Protein AF-A0A7Y3UP74-F1 (afdb_monomer)

Sequence (90 aa):
MTGPRQSGKTTLCQALFPHKPYVSLENPDKRRVAVKDPSQFLADFPDGVVLDEIQKARDVRSIIQVQDLSRFEMFLKGSGKNNLSFYPEP

pLDDT: mean 72.65, std 19.15, range [37.09, 97.19]

Mean predicted aligned error: 8.71 Å

Nearest PDB structures (foldseek):
  3llf-assembly1_B  TM=3.923E-01  e=4.555E+00  Methanothermobacter thermautotrophicus str. Delta H
  1klz-assembly1_A  TM=3.864E-01  e=4.869E+00  Methanothermobacter thermautotrophicus
  3lts-assembly1_B  TM=3.873E-01  e=5.205E+00  Methanothermobacter thermautotrophicus str. Delta H
  3qez-assembly1_B  TM=3.891E-01  e=5.947E+00  Methanothermobacter thermautotrophicus str. Delta H
  3lhy-assembly1_B  TM=3.882E-01  e=8.872E+00  Methanothermobacter thermautotrophicus str. Delta H

Foldseek 3Di:
DDDDPPPCPVVVCCVVCVPAAEDECVPVVLLVVCQVCVPVNVVVRPQAHEYEQCVSRVVVVVCCVVVVVLSHQYFYDHPPDPDRDGSDDD

Solvent-accessible surface area (backbone atoms only — not comparable to full-atom values): 5302 Å² total; per-residue (Å²): 137,91,72,76,98,69,78,53,56,69,60,46,50,46,69,76,40,70,85,44,54,78,46,50,40,79,41,66,68,57,32,50,46,32,59,73,40,32,68,60,51,50,62,76,35,83,86,20,37,34,32,37,39,39,74,76,26,56,63,38,56,50,49,38,65,73,69,61,41,41,80,34,53,44,43,36,40,46,96,88,52,94,55,72,52,80,42,74,78,134

Secondary structure (DSSP, 8-state):
----TTSSHHHHHHHH-TTS-EEETTSHHHHHHHHH-HHHHHHT-TT--EEETGGGSHHHHHHHHHTTGGGS---BPPTTS---B-----

Radius of gyration: 12.67 Å; Cα contacts (8 Å, |Δi|>4): 117; chains: 1; bounding box: 30×30×32 Å

Structure (mmCIF, N/CA/C/O backbone):
data_AF-A0A7Y3UP74-F1
#
_entry.id   AF-A0A7Y3UP74-F1
#
loop_
_atom_site.group_PDB
_atom_site.id
_atom_s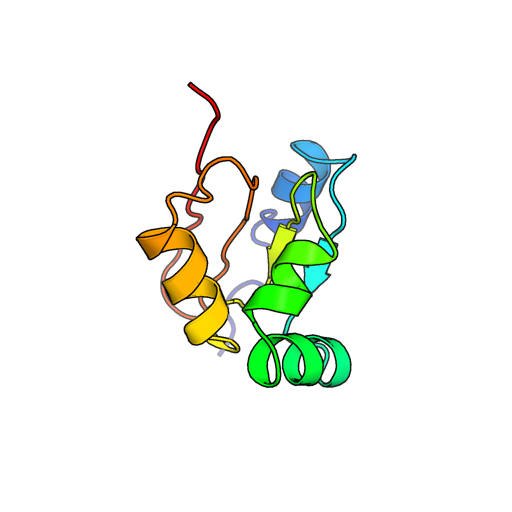ite.type_symbol
_atom_site.label_atom_id
_atom_site.label_alt_id
_atom_site.label_comp_id
_atom_site.label_asym_id
_atom_site.label_entity_id
_atom_site.label_seq_id
_atom_site.pdbx_PDB_ins_code
_atom_site.Cartn_x
_atom_site.Cartn_y
_atom_site.Cartn_z
_atom_site.occupancy
_atom_site.B_iso_or_equiv
_atom_site.auth_seq_id
_atom_site.auth_comp_id
_atom_site.auth_asym_id
_atom_site.auth_atom_id
_atom_site.pdbx_PDB_model_num
ATOM 1 N N . MET A 1 1 ? 17.663 0.589 19.417 1.00 37.12 1 MET A N 1
ATOM 2 C CA . MET A 1 1 ? 17.344 1.954 18.948 1.00 37.12 1 MET A CA 1
ATOM 3 C C . MET A 1 1 ? 15.975 1.928 18.260 1.00 37.12 1 MET A C 1
ATOM 5 O O . MET A 1 1 ? 15.894 1.992 17.047 1.00 37.12 1 MET A O 1
ATOM 9 N N . THR A 1 2 ? 14.896 1.490 18.915 1.00 41.75 2 THR A N 1
ATOM 10 C CA . THR A 1 2 ? 14.040 2.248 19.860 1.00 41.75 2 THR A CA 1
ATOM 11 C C . THR A 1 2 ? 13.564 3.591 19.296 1.00 41.75 2 THR A C 1
ATOM 13 O O . THR A 1 2 ? 14.100 4.642 19.623 1.00 41.75 2 THR A O 1
ATOM 16 N N . GLY A 1 3 ? 12.532 3.525 18.454 1.00 37.97 3 GLY A N 1
ATOM 17 C CA . GLY A 1 3 ? 11.621 4.622 18.126 1.00 37.97 3 GLY A CA 1
ATOM 18 C C . GLY A 1 3 ? 10.199 4.043 18.084 1.00 37.97 3 GLY A C 1
ATOM 19 O O . GLY A 1 3 ? 10.037 2.903 17.641 1.00 37.97 3 GLY A O 1
ATOM 20 N N . PRO A 1 4 ? 9.186 4.732 18.629 1.00 41.34 4 PRO A N 1
ATOM 21 C CA . PRO A 1 4 ? 7.990 4.096 19.169 1.00 41.34 4 PRO A CA 1
ATOM 22 C C . PRO A 1 4 ? 7.143 3.460 18.065 1.00 41.34 4 PRO A C 1
ATOM 24 O O . PRO A 1 4 ? 6.549 4.155 17.244 1.00 41.34 4 PRO A O 1
ATOM 27 N N . ARG A 1 5 ? 6.973 2.134 18.117 1.00 47.56 5 ARG A N 1
ATOM 28 C CA . ARG A 1 5 ? 5.927 1.386 17.388 1.00 47.56 5 ARG A CA 1
ATOM 29 C C . ARG A 1 5 ? 4.497 1.746 17.860 1.00 47.56 5 ARG A C 1
ATOM 31 O O . ARG A 1 5 ? 3.568 0.983 17.649 1.00 47.56 5 ARG A O 1
ATOM 38 N N . GLN A 1 6 ? 4.308 2.904 18.497 1.00 49.31 6 GLN A N 1
ATOM 39 C CA . GLN A 1 6 ? 3.105 3.260 19.250 1.00 49.31 6 GLN A CA 1
ATOM 40 C C . GLN A 1 6 ? 2.730 4.750 19.151 1.00 49.31 6 GLN A C 1
ATOM 42 O O . GLN A 1 6 ? 2.050 5.274 20.020 1.00 49.31 6 GLN A O 1
ATOM 47 N N . SER A 1 7 ? 3.123 5.470 18.092 1.00 53.81 7 SER A N 1
ATOM 48 C CA . SER A 1 7 ? 2.719 6.884 17.922 1.00 53.81 7 S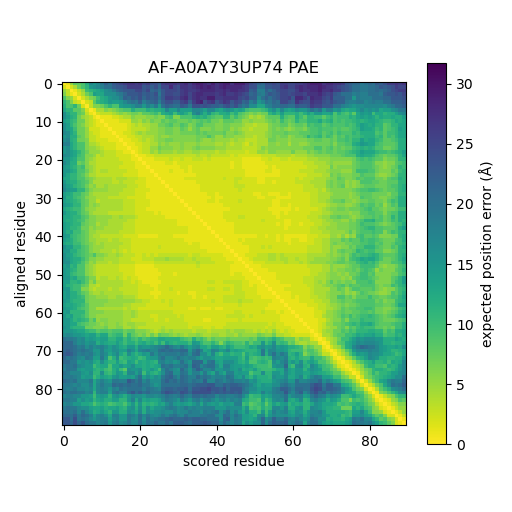ER A CA 1
ATOM 49 C C . SER A 1 7 ? 1.226 7.090 17.594 1.00 53.81 7 SER A C 1
ATOM 51 O O . SER A 1 7 ? 0.861 8.179 17.169 1.00 53.81 7 SER A O 1
ATOM 53 N N . GLY A 1 8 ? 0.379 6.057 17.668 1.00 56.41 8 GLY A N 1
ATOM 54 C CA . GLY A 1 8 ? -1.053 6.150 17.353 1.00 56.41 8 GLY A CA 1
ATOM 55 C C . GLY A 1 8 ? -1.386 6.471 15.892 1.00 56.41 8 GLY A C 1
ATOM 56 O O . GLY A 1 8 ? -2.552 6.596 15.568 1.00 56.41 8 GLY A O 1
ATOM 57 N N . LYS A 1 9 ? -0.405 6.587 14.988 1.00 64.38 9 LYS A N 1
ATOM 58 C CA . LYS A 1 9 ? -0.623 7.003 13.589 1.00 64.38 9 LYS A CA 1
ATOM 59 C C . LYS A 1 9 ? -1.364 5.962 12.763 1.00 64.38 9 LYS A C 1
ATOM 61 O O . LYS A 1 9 ? -2.250 6.332 12.009 1.00 64.38 9 LYS A O 1
ATOM 66 N N . THR A 1 10 ? -1.043 4.678 12.927 1.00 64.50 10 THR A N 1
ATOM 67 C CA . THR A 1 10 ? -1.803 3.594 12.285 1.00 64.50 10 THR A CA 1
ATOM 68 C C . THR A 1 10 ? -3.234 3.582 12.806 1.00 64.50 10 THR A C 1
ATOM 70 O O . THR A 1 10 ? -4.164 3.546 12.015 1.00 64.50 10 THR A O 1
ATOM 73 N N . THR A 1 11 ? -3.406 3.715 14.124 1.00 67.12 11 THR A N 1
ATOM 74 C CA . THR A 1 11 ? -4.720 3.825 14.769 1.00 67.12 11 THR A CA 1
ATOM 75 C C . THR A 1 11 ? -5.488 5.057 14.288 1.00 67.12 11 THR A C 1
ATOM 77 O O . THR A 1 11 ? -6.672 4.956 14.016 1.00 67.12 11 THR A O 1
ATOM 80 N N . LEU A 1 12 ? -4.820 6.199 14.113 1.00 68.69 12 LEU A N 1
ATOM 81 C CA . LEU A 1 12 ? -5.412 7.440 13.622 1.00 68.69 12 LEU A CA 1
ATOM 82 C C . LEU A 1 12 ? -5.789 7.336 12.142 1.00 68.69 12 LEU A C 1
ATOM 84 O O . LEU A 1 12 ? -6.882 7.736 11.778 1.00 68.69 12 LEU A O 1
ATOM 88 N N . CYS A 1 13 ? -4.934 6.761 11.293 1.00 67.00 13 CYS A N 1
ATOM 89 C CA . CYS A 1 13 ? -5.260 6.538 9.883 1.00 67.00 13 CYS A CA 1
ATOM 90 C C . CYS A 1 13 ? -6.420 5.547 9.742 1.00 67.00 13 CYS A C 1
ATOM 92 O O . CYS A 1 13 ? -7.323 5.781 8.956 1.00 67.00 13 CYS A O 1
ATOM 94 N N . GLN A 1 14 ? -6.440 4.476 10.537 1.00 69.00 14 GLN A N 1
ATOM 95 C CA . GLN A 1 14 ? -7.560 3.531 10.551 1.00 69.00 14 GLN A CA 1
ATOM 96 C C . GLN A 1 14 ? -8.843 4.155 1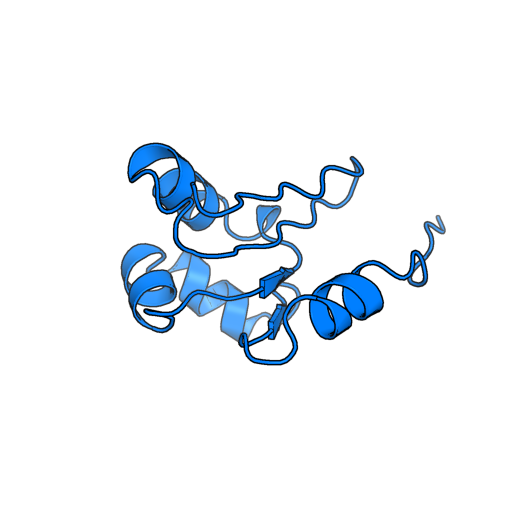1.116 1.00 69.00 14 GLN A C 1
ATOM 98 O O . GLN A 1 14 ? -9.927 3.796 10.675 1.00 69.00 14 GLN A O 1
ATOM 103 N N . ALA A 1 15 ? -8.738 5.094 12.061 1.00 74.56 15 ALA A N 1
ATOM 104 C CA . ALA A 1 15 ? -9.890 5.810 12.606 1.00 74.56 15 ALA A CA 1
ATOM 105 C C . ALA A 1 15 ? -10.441 6.872 11.641 1.00 74.56 15 ALA A C 1
ATOM 107 O O . ALA A 1 15 ? -11.651 7.056 11.576 1.00 74.56 15 ALA A O 1
ATOM 108 N N . LEU A 1 16 ? -9.569 7.563 10.902 1.00 72.31 16 LEU A N 1
ATOM 109 C CA . LEU A 1 16 ? -9.954 8.581 9.920 1.00 72.31 16 LEU A CA 1
ATOM 110 C C . LEU A 1 16 ? -10.423 7.961 8.595 1.00 72.31 16 LEU A C 1
ATOM 112 O O . LEU A 1 16 ? -11.313 8.507 7.954 1.00 72.31 16 LEU A O 1
ATOM 116 N N . PHE A 1 17 ? -9.864 6.809 8.214 1.00 76.06 17 PHE A N 1
ATOM 117 C CA . PHE A 1 17 ? -10.126 6.134 6.939 1.00 76.06 17 PHE A CA 1
ATOM 118 C C . PHE A 1 17 ? -10.490 4.655 7.134 1.00 76.06 17 PHE A C 1
ATOM 120 O O . PHE A 1 17 ? -9.849 3.777 6.551 1.00 76.06 17 PHE A O 1
ATOM 127 N N . PRO A 1 18 ? -11.527 4.337 7.930 1.00 78.94 18 PRO A N 1
ATOM 128 C CA . PRO A 1 18 ? -11.892 2.952 8.241 1.00 78.94 18 PRO A CA 1
ATOM 129 C C . PRO A 1 18 ? -12.338 2.152 7.008 1.00 78.94 18 PRO A C 1
ATOM 131 O O . PRO A 1 18 ? -12.336 0.923 7.035 1.00 78.94 18 PRO A O 1
ATOM 134 N N . HIS A 1 19 ? -12.718 2.838 5.928 1.00 82.44 19 HIS A N 1
ATOM 135 C CA . HIS A 1 19 ? -13.196 2.233 4.684 1.00 82.44 19 HIS A CA 1
ATOM 136 C C . HIS A 1 19 ? -12.097 2.006 3.644 1.00 82.44 19 HIS A C 1
ATOM 138 O O . HIS A 1 19 ? -12.334 1.314 2.656 1.00 82.44 19 HIS A O 1
ATOM 144 N N . LYS A 1 20 ? -10.903 2.581 3.836 1.00 83.00 20 LYS A N 1
ATOM 145 C CA . LYS A 1 20 ? -9.810 2.434 2.874 1.00 83.00 20 LYS A CA 1
ATOM 146 C C . LYS A 1 20 ? -9.002 1.170 3.182 1.00 83.00 20 LYS A C 1
ATOM 148 O O . LYS A 1 20 ? -8.704 0.900 4.350 1.00 83.00 20 LYS A O 1
ATOM 153 N N . PRO A 1 21 ? -8.577 0.408 2.162 1.00 87.12 21 PRO A N 1
ATOM 154 C CA . PRO A 1 21 ? -7.648 -0.693 2.361 1.00 87.12 21 PRO A CA 1
ATOM 155 C C . PRO A 1 21 ? -6.343 -0.204 2.999 1.00 87.12 21 PRO A C 1
ATOM 157 O O . PRO A 1 21 ? -5.828 0.858 2.652 1.00 87.12 21 PRO A O 1
ATOM 160 N N . TYR A 1 22 ? -5.783 -0.997 3.911 1.00 86.56 22 TYR A N 1
ATOM 161 C CA . TYR A 1 22 ? -4.475 -0.741 4.511 1.00 86.56 22 TYR A CA 1
ATOM 162 C C . TYR A 1 22 ? -3.447 -1.734 3.975 1.00 86.56 22 TYR A C 1
ATOM 164 O O . TYR A 1 22 ? -3.612 -2.950 4.108 1.00 86.56 22 TYR A O 1
ATOM 172 N N . VAL A 1 23 ? -2.358 -1.225 3.398 1.00 89.19 23 VAL A N 1
ATOM 173 C CA . VAL A 1 23 ? -1.267 -2.039 2.859 1.00 89.19 23 VAL A CA 1
ATOM 174 C C . VAL A 1 23 ? 0.053 -1.591 3.465 1.00 89.19 23 VAL A C 1
ATOM 176 O O . VAL A 1 23 ? 0.463 -0.443 3.332 1.00 89.19 23 VAL A O 1
ATOM 179 N N . SER A 1 24 ? 0.758 -2.529 4.094 1.00 88.75 24 SER A N 1
ATOM 180 C CA . SER A 1 24 ? 2.111 -2.295 4.595 1.00 88.75 24 SER A CA 1
ATOM 181 C C . SER A 1 24 ? 3.156 -2.859 3.643 1.00 88.75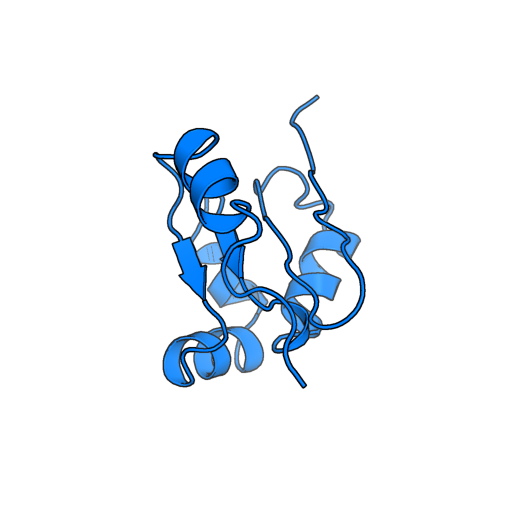 24 SER A C 1
ATOM 183 O O . SER A 1 24 ? 3.182 -4.063 3.375 1.00 88.75 24 SER A O 1
ATOM 185 N N . LEU A 1 25 ? 4.072 -2.005 3.184 1.00 89.56 25 LEU A N 1
ATOM 186 C CA . LEU A 1 25 ? 5.208 -2.398 2.344 1.00 89.56 25 LEU A CA 1
ATOM 187 C C . LEU A 1 25 ? 6.382 -2.966 3.165 1.00 89.56 25 LEU A C 1
ATOM 189 O O . LEU A 1 25 ? 7.463 -3.228 2.631 1.00 89.56 25 LEU A O 1
ATOM 193 N N . GLU A 1 26 ? 6.176 -3.215 4.466 1.00 87.94 26 GLU A N 1
ATOM 194 C CA . GLU A 1 26 ? 6.976 -4.191 5.219 1.00 87.94 26 GLU A CA 1
ATOM 195 C C . GLU A 1 26 ? 6.718 -5.619 4.743 1.00 87.94 26 GLU A C 1
ATOM 197 O O . GLU A 1 26 ? 7.637 -6.437 4.780 1.00 87.94 26 GLU A O 1
ATOM 202 N N . ASN A 1 27 ? 5.501 -5.908 4.268 1.00 91.94 27 ASN A N 1
ATOM 203 C CA . ASN A 1 27 ? 5.184 -7.204 3.694 1.00 91.94 27 ASN A CA 1
ATOM 204 C C . ASN A 1 27 ? 5.943 -7.365 2.357 1.00 91.94 27 ASN A C 1
ATOM 206 O O . ASN A 1 27 ? 5.716 -6.583 1.424 1.00 91.94 27 ASN A O 1
ATOM 210 N N . PRO A 1 28 ? 6.835 -8.367 2.235 1.00 93.12 28 PRO A N 1
ATOM 211 C CA . PRO A 1 28 ? 7.682 -8.530 1.059 1.00 93.12 28 PRO A CA 1
ATOM 212 C C . PRO A 1 28 ? 6.887 -8.823 -0.217 1.00 93.12 28 PRO A C 1
ATOM 214 O O . PRO A 1 28 ? 7.307 -8.378 -1.285 1.00 93.12 28 PRO A O 1
ATOM 217 N N . ASP A 1 29 ? 5.739 -9.498 -0.127 1.00 95.94 29 ASP A N 1
ATOM 218 C CA . ASP A 1 29 ? 4.893 -9.779 -1.286 1.00 95.94 29 ASP A CA 1
ATOM 219 C C . ASP A 1 29 ? 4.216 -8.518 -1.803 1.00 95.94 29 ASP A C 1
ATOM 221 O O . ASP A 1 29 ? 4.282 -8.228 -2.997 1.00 95.94 29 ASP A O 1
ATOM 225 N N . LYS A 1 30 ? 3.641 -7.715 -0.900 1.00 94.75 30 LYS A N 1
ATOM 226 C CA . LYS A 1 30 ? 3.031 -6.429 -1.263 1.00 94.75 30 LYS A CA 1
ATOM 227 C C . LYS A 1 30 ? 4.066 -5.474 -1.850 1.00 94.75 30 LYS A C 1
ATOM 229 O O . LYS A 1 30 ? 3.829 -4.882 -2.898 1.00 94.75 30 LYS A O 1
ATOM 234 N N . ARG A 1 31 ? 5.251 -5.400 -1.236 1.00 95.31 31 ARG A N 1
ATOM 235 C CA . ARG A 1 31 ? 6.377 -4.616 -1.758 1.00 95.31 31 ARG A CA 1
ATOM 236 C C . ARG A 1 31 ? 6.811 -5.078 -3.143 1.00 95.31 31 ARG A C 1
ATOM 238 O O . ARG A 1 31 ? 7.065 -4.243 -4.000 1.00 95.31 31 ARG A O 1
ATOM 245 N N . ARG A 1 32 ? 6.907 -6.389 -3.373 1.00 96.44 32 ARG A N 1
ATOM 246 C CA . ARG A 1 32 ? 7.305 -6.939 -4.673 1.00 96.44 32 ARG A CA 1
ATOM 247 C C . ARG A 1 32 ? 6.337 -6.523 -5.779 1.00 96.44 32 ARG A C 1
ATOM 249 O O . ARG A 1 32 ? 6.808 -6.144 -6.842 1.00 96.44 32 ARG A O 1
ATOM 256 N N . VAL A 1 33 ? 5.027 -6.559 -5.529 1.00 96.25 33 VAL A N 1
ATOM 257 C CA . VAL A 1 33 ? 4.024 -6.081 -6.499 1.00 96.25 33 VAL A CA 1
ATOM 258 C C . VAL A 1 33 ? 4.197 -4.582 -6.750 1.00 96.25 33 VAL A C 1
ATOM 260 O O . VAL A 1 33 ? 4.390 -4.184 -7.894 1.00 96.25 33 VAL A O 1
ATOM 263 N N . ALA A 1 34 ? 4.245 -3.782 -5.682 1.00 94.38 34 ALA A N 1
ATOM 264 C CA . ALA A 1 34 ? 4.383 -2.327 -5.755 1.00 94.38 34 ALA A CA 1
ATOM 265 C C . ALA A 1 34 ? 5.656 -1.853 -6.480 1.00 94.38 34 ALA A C 1
ATOM 267 O O . ALA A 1 34 ? 5.646 -0.814 -7.127 1.00 94.38 34 ALA A O 1
ATOM 268 N N . VAL A 1 35 ? 6.762 -2.594 -6.366 1.00 95.50 35 VAL A N 1
ATOM 269 C CA . VAL A 1 35 ? 8.025 -2.280 -7.057 1.00 95.50 35 VAL A CA 1
ATOM 270 C C . VAL A 1 35 ? 8.031 -2.796 -8.496 1.00 95.50 35 VAL A C 1
ATOM 272 O O . VAL A 1 35 ? 8.617 -2.161 -9.364 1.00 95.50 35 VAL A O 1
ATOM 275 N N . LYS A 1 36 ? 7.415 -3.954 -8.758 1.00 97.19 36 LYS A N 1
ATOM 276 C CA . LYS A 1 36 ? 7.414 -4.567 -10.092 1.00 97.19 36 LYS A CA 1
ATOM 277 C C . LYS A 1 36 ? 6.551 -3.779 -11.076 1.00 97.19 36 LYS A C 1
ATOM 279 O O . LYS A 1 36 ? 6.962 -3.610 -12.218 1.00 97.19 36 LYS A O 1
ATOM 284 N N . ASP A 1 37 ? 5.368 -3.358 -10.641 1.00 96.06 37 ASP A N 1
ATOM 285 C CA . ASP A 1 37 ? 4.426 -2.603 -11.465 1.00 96.06 37 ASP A CA 1
ATOM 286 C C . ASP A 1 37 ? 3.693 -1.562 -10.601 1.00 96.06 37 ASP A C 1
ATOM 288 O O . ASP A 1 37 ? 2.605 -1.825 -10.081 1.00 96.06 37 ASP A O 1
ATOM 292 N N . PRO A 1 38 ? 4.311 -0.390 -10.370 1.00 92.56 38 PRO A N 1
ATOM 293 C CA . PRO A 1 38 ? 3.766 0.627 -9.475 1.00 92.56 38 PRO A CA 1
ATOM 294 C C . PRO A 1 38 ? 2.471 1.252 -10.012 1.00 92.56 38 PRO A C 1
ATOM 296 O O . PRO A 1 38 ? 1.610 1.629 -9.218 1.00 92.56 38 PRO A O 1
ATOM 299 N N . SER A 1 39 ? 2.311 1.333 -11.337 1.00 91.44 39 SER A N 1
ATOM 300 C CA . SER A 1 39 ? 1.095 1.845 -11.977 1.00 91.44 39 SER A CA 1
ATOM 301 C C . SER A 1 39 ? -0.073 0.890 -11.767 1.00 91.44 39 SER A C 1
ATOM 303 O O . SER A 1 39 ? -1.124 1.313 -11.290 1.00 91.44 39 SER A O 1
ATOM 305 N N . GLN A 1 40 ? 0.117 -0.402 -12.064 1.00 94.50 40 GLN A N 1
ATOM 306 C CA . GLN A 1 40 ? -0.924 -1.404 -11.839 1.00 94.50 40 GLN A CA 1
ATOM 307 C C . GLN A 1 40 ? -1.250 -1.543 -10.350 1.00 94.50 40 GLN A C 1
ATOM 309 O O . GLN A 1 40 ? -2.415 -1.618 -9.982 1.00 94.50 40 GLN A O 1
ATOM 314 N N . PHE A 1 41 ? -0.237 -1.503 -9.480 1.00 93.50 41 PHE A N 1
ATOM 315 C CA . PHE A 1 41 ? -0.444 -1.551 -8.036 1.00 93.50 41 PHE A CA 1
ATOM 316 C C . PHE A 1 41 ? -1.358 -0.424 -7.534 1.00 93.50 41 PHE A C 1
ATOM 318 O O . PHE A 1 41 ? -2.176 -0.666 -6.655 1.00 93.50 41 PHE A O 1
ATOM 325 N N . LEU A 1 42 ? -1.238 0.796 -8.071 1.00 88.56 42 LEU A N 1
ATOM 326 C CA . LEU A 1 42 ? -2.154 1.893 -7.742 1.00 88.56 42 LEU A CA 1
ATOM 327 C C . LEU A 1 42 ? -3.537 1.694 -8.376 1.00 88.56 42 LEU A C 1
ATOM 329 O O . LEU A 1 42 ? -4.543 1.980 -7.731 1.00 88.56 42 LEU A O 1
ATOM 333 N N . ALA A 1 43 ? -3.598 1.160 -9.598 1.00 89.81 43 ALA A N 1
ATOM 334 C CA . ALA A 1 43 ? -4.855 0.857 -10.283 1.00 89.81 43 ALA A CA 1
ATOM 335 C C . ALA A 1 43 ? -5.709 -0.197 -9.551 1.00 89.81 43 ALA A C 1
ATOM 337 O O . ALA A 1 43 ? -6.932 -0.172 -9.671 1.00 89.81 43 ALA A O 1
ATOM 338 N N . ASP A 1 44 ? -5.091 -1.074 -8.753 1.00 91.19 44 ASP A N 1
ATOM 339 C CA . ASP A 1 44 ? -5.793 -2.045 -7.901 1.00 91.19 44 ASP A CA 1
ATOM 340 C C . ASP A 1 44 ? -6.594 -1.381 -6.757 1.00 91.19 44 ASP A C 1
ATOM 342 O O . ASP A 1 44 ? -7.421 -2.035 -6.116 1.00 91.19 44 ASP A O 1
ATOM 346 N N . PHE A 1 45 ? -6.371 -0.088 -6.492 1.00 88.56 45 PHE A N 1
ATOM 347 C CA . PHE A 1 45 ? -7.033 0.676 -5.432 1.00 88.56 45 PHE A CA 1
ATOM 348 C C . PHE A 1 45 ? -7.728 1.929 -5.980 1.00 88.56 45 PHE A C 1
ATOM 350 O O . PHE A 1 45 ? -7.386 3.026 -5.548 1.00 88.56 45 PHE A O 1
ATOM 357 N N . PRO A 1 46 ? -8.708 1.813 -6.894 1.00 83.06 46 PRO A N 1
ATOM 358 C CA . PRO A 1 46 ? -9.300 2.965 -7.587 1.00 83.06 46 PRO A CA 1
ATOM 359 C C . PRO A 1 46 ? -9.908 4.010 -6.639 1.00 83.06 46 PRO A C 1
ATOM 361 O O . PRO A 1 46 ? -9.930 5.193 -6.963 1.00 83.06 46 PRO A O 1
ATOM 364 N N . ASP A 1 47 ? -10.339 3.576 -5.452 1.00 81.19 47 ASP A N 1
ATOM 365 C CA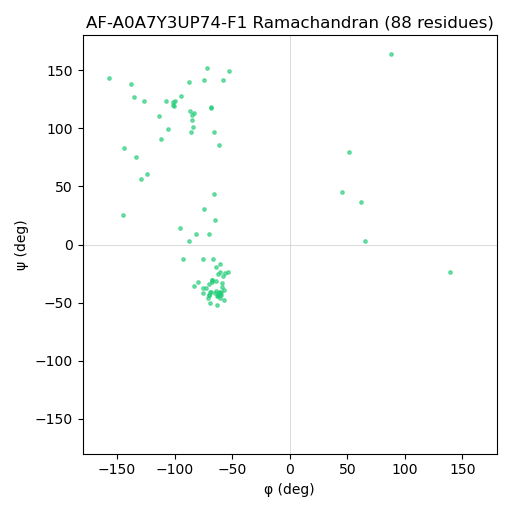 . ASP A 1 47 ? -10.894 4.428 -4.403 1.00 81.19 47 ASP A CA 1
ATOM 366 C C . ASP A 1 47 ? -9.849 4.855 -3.356 1.00 81.19 47 ASP A C 1
ATOM 368 O O . ASP A 1 47 ? -10.214 5.316 -2.283 1.00 81.19 47 ASP A O 1
ATOM 372 N N . GLY A 1 48 ? -8.547 4.702 -3.594 1.00 81.56 48 GLY A N 1
ATOM 373 C CA . GLY A 1 48 ? -7.495 5.056 -2.635 1.00 81.56 48 GLY A CA 1
ATOM 374 C C . GLY A 1 48 ? -7.126 3.946 -1.640 1.00 81.56 48 GLY A C 1
ATOM 375 O O . GLY A 1 48 ? -7.830 2.952 -1.464 1.00 81.56 48 GLY A O 1
ATOM 376 N N . VAL A 1 49 ? -5.972 4.109 -0.984 1.00 85.38 49 VAL A N 1
ATOM 377 C C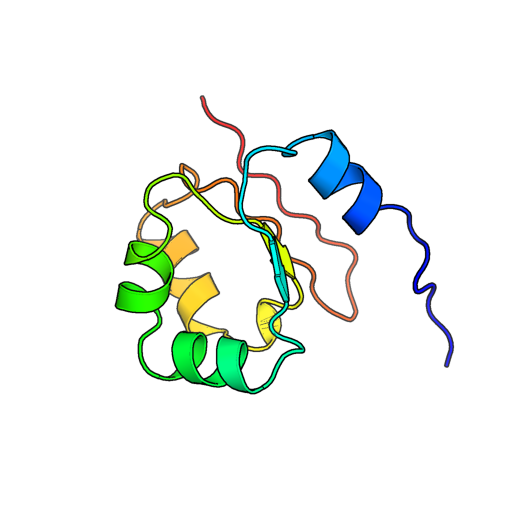A . VAL A 1 49 ? -5.355 3.094 -0.111 1.00 85.38 49 VAL A CA 1
ATOM 378 C C . VAL A 1 49 ? -4.411 3.739 0.904 1.00 85.38 49 VAL A C 1
ATOM 380 O O . VAL A 1 49 ? -3.654 4.645 0.586 1.00 85.38 49 VAL A O 1
ATOM 383 N N . VAL A 1 50 ? -4.367 3.221 2.127 1.00 84.44 50 VAL A N 1
ATOM 384 C CA . VAL A 1 50 ? -3.395 3.632 3.151 1.00 84.44 50 VAL A CA 1
ATOM 385 C C . VAL A 1 50 ? -2.096 2.829 2.953 1.00 84.44 50 VAL A C 1
ATOM 387 O O . VAL A 1 50 ? -2.096 1.619 3.190 1.00 84.44 50 VAL A O 1
ATOM 390 N N . LEU A 1 51 ? -0.988 3.465 2.527 1.00 83.81 51 LEU A N 1
ATOM 391 C CA . LEU A 1 51 ? 0.298 2.785 2.256 1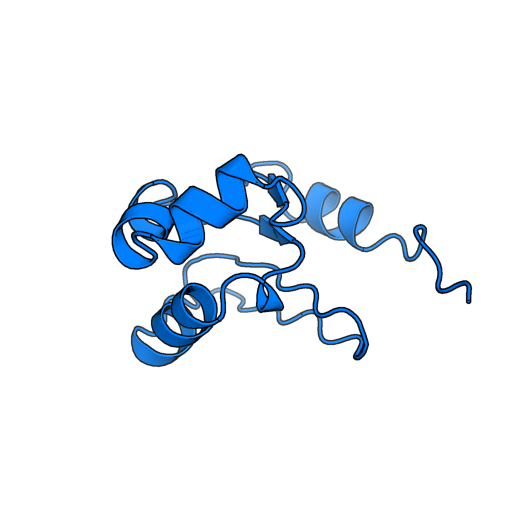.00 83.81 51 LEU A CA 1
ATOM 392 C C . LEU A 1 51 ? 1.383 3.022 3.310 1.00 83.81 51 LEU A C 1
ATOM 394 O O . LEU A 1 51 ? 2.180 3.961 3.249 1.00 83.81 51 LEU A O 1
ATOM 398 N N . ASP A 1 52 ? 1.543 2.062 4.207 1.00 83.75 52 ASP A N 1
ATOM 399 C CA . ASP A 1 52 ? 2.625 2.121 5.177 1.00 83.75 52 ASP A CA 1
ATOM 400 C C . ASP A 1 52 ? 3.995 1.809 4.546 1.00 83.75 52 ASP A C 1
ATOM 402 O O . ASP A 1 52 ? 4.131 0.902 3.719 1.00 83.75 52 ASP A O 1
ATOM 406 N N . GLU A 1 53 ? 5.032 2.531 4.982 1.00 83.31 53 GLU A N 1
ATOM 407 C CA . GLU A 1 53 ? 6.433 2.345 4.561 1.00 83.31 53 GLU A CA 1
ATOM 408 C C . GLU A 1 53 ? 6.693 2.567 3.053 1.00 83.31 53 GLU A C 1
ATOM 410 O O . GLU A 1 53 ? 7.534 1.893 2.446 1.00 83.31 53 GLU A O 1
ATOM 415 N N . ILE A 1 54 ? 6.007 3.539 2.431 1.00 83.69 54 ILE A N 1
ATOM 416 C CA . ILE A 1 54 ? 6.102 3.822 0.984 1.00 83.69 54 ILE A CA 1
ATOM 417 C C . ILE A 1 54 ? 7.507 4.117 0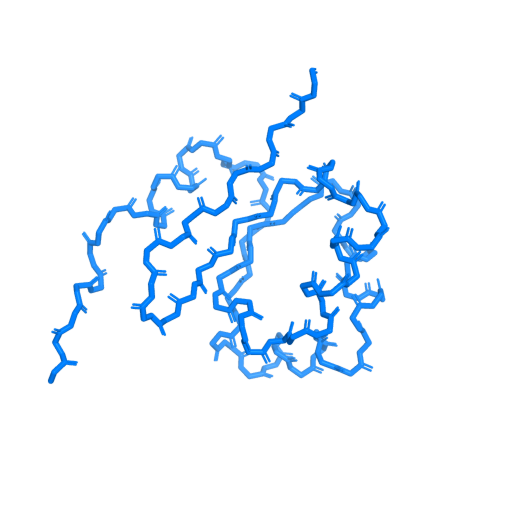.464 1.00 83.69 54 ILE A C 1
ATOM 419 O O . ILE A 1 54 ? 7.797 3.887 -0.705 1.00 83.69 54 ILE A O 1
ATOM 423 N N . GLN A 1 55 ? 8.431 4.585 1.299 1.00 82.94 55 GLN A N 1
ATOM 424 C CA . GLN A 1 55 ? 9.817 4.785 0.875 1.00 82.94 55 GLN A CA 1
ATOM 425 C C . GLN A 1 55 ? 10.486 3.482 0.403 1.00 82.94 55 GLN A C 1
ATOM 427 O O . GLN A 1 55 ? 11.511 3.547 -0.272 1.00 82.94 55 GLN A O 1
ATOM 432 N N . LYS A 1 56 ? 9.911 2.311 0.731 1.00 89.00 56 LYS A N 1
ATOM 433 C CA . LYS A 1 56 ? 10.321 0.996 0.214 1.00 89.00 56 LYS A CA 1
ATOM 434 C C . LYS A 1 56 ? 9.882 0.745 -1.241 1.00 89.00 56 LYS A C 1
ATOM 436 O O . LYS A 1 56 ? 10.382 -0.199 -1.843 1.00 89.00 56 LYS A O 1
ATOM 441 N N . ALA A 1 57 ? 8.998 1.575 -1.799 1.00 90.31 57 ALA A N 1
ATOM 442 C CA . ALA A 1 57 ? 8.542 1.564 -3.191 1.00 90.31 57 ALA A CA 1
ATOM 443 C C . ALA A 1 57 ? 8.573 2.998 -3.762 1.00 90.31 57 ALA A C 1
ATOM 445 O O . ALA A 1 57 ? 7.553 3.677 -3.883 1.00 90.31 57 ALA A O 1
ATOM 446 N N . ARG A 1 58 ? 9.782 3.490 -4.070 1.00 88.06 58 ARG A N 1
ATOM 447 C CA . ARG A 1 58 ? 10.015 4.894 -4.456 1.00 88.06 58 ARG A CA 1
ATOM 448 C C . ARG A 1 58 ? 9.223 5.307 -5.703 1.00 88.06 58 ARG A C 1
ATOM 450 O O . ARG A 1 58 ? 8.723 6.425 -5.732 1.00 88.06 58 ARG A O 1
ATOM 457 N N . ASP A 1 59 ? 9.061 4.409 -6.669 1.00 90.44 59 ASP A N 1
ATOM 458 C CA . ASP A 1 59 ? 8.375 4.711 -7.931 1.00 90.44 59 ASP A CA 1
ATOM 459 C C . ASP A 1 59 ? 6.867 4.910 -7.753 1.00 90.44 59 ASP A C 1
ATOM 461 O O . ASP A 1 59 ? 6.302 5.806 -8.375 1.00 90.44 59 ASP A O 1
ATOM 465 N N . VAL A 1 60 ? 6.232 4.186 -6.821 1.00 88.25 60 VAL A N 1
ATOM 466 C CA . VAL A 1 60 ? 4.830 4.431 -6.430 1.00 88.25 60 VAL A CA 1
ATOM 467 C C . VAL A 1 60 ? 4.667 5.871 -5.947 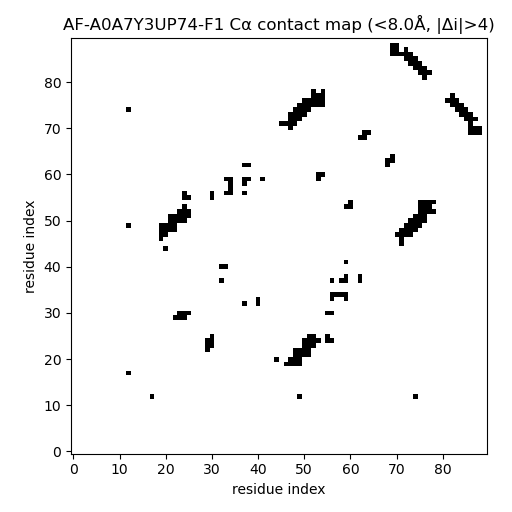1.00 88.25 60 VAL A C 1
ATOM 469 O O . VAL A 1 60 ? 3.789 6.594 -6.409 1.00 88.25 60 VAL A O 1
ATOM 472 N N . ARG A 1 61 ? 5.565 6.324 -5.060 1.00 82.81 61 ARG A N 1
ATOM 473 C CA . ARG A 1 61 ? 5.566 7.708 -4.567 1.00 82.81 61 ARG A CA 1
ATOM 474 C C . ARG A 1 61 ? 5.758 8.720 -5.700 1.00 82.81 61 ARG A C 1
ATOM 476 O O . ARG A 1 61 ? 5.094 9.753 -5.687 1.00 82.81 61 ARG A O 1
ATOM 483 N N . SER A 1 62 ? 6.653 8.441 -6.647 1.00 84.62 62 SER A N 1
ATOM 484 C CA . SER A 1 62 ? 6.895 9.313 -7.802 1.00 84.62 62 SER A CA 1
ATOM 485 C C . SER A 1 62 ? 5.645 9.456 -8.674 1.00 84.62 62 SER A C 1
ATOM 487 O O . SER A 1 62 ? 5.298 10.572 -9.049 1.00 84.62 62 SER A O 1
ATOM 489 N N . ILE A 1 63 ? 4.939 8.355 -8.950 1.00 86.19 63 ILE A N 1
ATOM 490 C CA . ILE A 1 63 ? 3.716 8.367 -9.767 1.00 86.19 63 ILE A CA 1
ATOM 491 C C . ILE A 1 63 ? 2.642 9.250 -9.139 1.00 86.19 63 ILE A C 1
ATOM 493 O O . ILE A 1 63 ? 2.079 10.094 -9.827 1.00 86.19 63 ILE A O 1
ATOM 497 N N . ILE A 1 64 ? 2.407 9.117 -7.834 1.00 80.44 64 ILE A N 1
ATOM 498 C CA . ILE A 1 64 ? 1.386 9.906 -7.127 1.00 80.44 64 ILE A CA 1
ATOM 499 C C . ILE A 1 64 ? 1.670 11.402 -7.223 1.00 80.44 64 ILE A C 1
ATOM 501 O O . ILE A 1 64 ? 0.753 12.188 -7.433 1.00 80.44 64 ILE A O 1
ATOM 505 N N . GLN A 1 65 ? 2.944 11.787 -7.097 1.00 77.12 65 GLN A N 1
ATOM 506 C CA . GLN A 1 65 ? 3.362 13.184 -7.201 1.00 77.12 65 GLN A CA 1
ATOM 507 C C . GLN A 1 65 ? 3.201 13.735 -8.620 1.00 77.12 65 GLN A C 1
ATOM 509 O O . GLN A 1 65 ? 2.796 14.880 -8.777 1.00 77.12 65 GLN A O 1
ATOM 514 N N . VAL A 1 66 ? 3.534 12.941 -9.642 1.00 82.69 66 VAL A N 1
ATOM 515 C CA . VAL A 1 66 ? 3.487 13.375 -11.048 1.00 82.69 66 VAL A CA 1
ATOM 516 C C . VAL A 1 66 ? 2.059 13.433 -11.577 1.00 82.69 66 VAL A C 1
ATOM 518 O O . VAL A 1 66 ? 1.717 14.355 -12.309 1.00 82.69 66 VAL A O 1
ATOM 521 N N . GLN A 1 67 ? 1.234 12.447 -11.234 1.00 78.12 67 GLN A N 1
ATOM 522 C CA . GLN A 1 67 ? -0.129 12.322 -11.748 1.00 78.12 67 GLN A CA 1
ATOM 523 C C . GLN A 1 67 ? -1.162 13.097 -10.919 1.00 78.12 67 GLN A C 1
ATOM 525 O O . GLN A 1 67 ? -2.351 13.002 -11.207 1.00 78.12 67 GLN A O 1
ATOM 530 N N . ASP A 1 68 ? -0.719 13.833 -9.894 1.00 67.88 68 ASP A N 1
ATOM 531 C CA . ASP A 1 68 ? -1.589 14.482 -8.910 1.00 67.88 68 ASP A CA 1
ATOM 532 C C . ASP A 1 68 ? -2.697 13.531 -8.432 1.00 67.88 68 ASP A C 1
ATOM 534 O O . ASP A 1 68 ? -3.876 13.870 -8.318 1.00 67.88 68 ASP A O 1
ATOM 538 N N . LEU A 1 69 ? -2.301 12.287 -8.134 1.00 64.06 69 LEU A N 1
ATOM 539 C CA . LEU A 1 69 ? -3.181 11.303 -7.506 1.00 64.06 69 LEU A CA 1
ATOM 540 C C . LEU A 1 69 ? -3.379 11.646 -6.024 1.00 64.06 69 LEU A C 1
ATOM 542 O O . LEU A 1 69 ? -3.577 10.755 -5.212 1.00 64.06 69 LEU A O 1
ATOM 546 N N . SER A 1 70 ? -3.340 12.930 -5.662 1.00 57.28 70 SER A N 1
ATOM 547 C CA . SER A 1 70 ? -3.782 13.457 -4.372 1.00 57.28 70 SER A CA 1
ATOM 548 C C . SER A 1 70 ? -5.224 13.039 -4.051 1.00 57.28 70 SER A C 1
ATOM 550 O O . SER A 1 70 ? -5.566 12.912 -2.882 1.00 57.28 70 SER A O 1
ATOM 552 N N . ARG A 1 71 ? -6.018 12.715 -5.085 1.00 51.19 71 ARG A N 1
ATOM 553 C CA . ARG A 1 71 ? -7.334 12.046 -5.011 1.00 51.19 71 ARG A CA 1
ATOM 554 C C . ARG A 1 71 ? -7.296 10.651 -4.374 1.00 51.19 71 ARG A C 1
ATOM 556 O O . ARG A 1 71 ? -8.303 10.154 -3.883 1.00 51.19 71 ARG A O 1
ATOM 563 N N . PHE A 1 72 ? -6.147 9.982 -4.399 1.00 50.84 72 PHE A N 1
ATOM 564 C CA . PHE A 1 72 ? -5.938 8.755 -3.648 1.00 50.84 72 PHE A CA 1
ATOM 565 C C . PHE A 1 72 ? -5.519 9.173 -2.244 1.00 50.84 72 PHE A C 1
ATOM 567 O O . PHE A 1 72 ? -4.394 9.627 -2.041 1.00 50.84 72 PHE A O 1
ATOM 574 N N . GLU A 1 73 ? -6.410 9.013 -1.266 1.00 51.66 73 GLU A N 1
ATOM 575 C CA . GLU A 1 73 ? -6.094 9.241 0.147 1.00 51.66 73 GLU A CA 1
ATOM 576 C C . GLU A 1 73 ? -4.988 8.275 0.608 1.00 51.66 73 GLU A C 1
ATOM 578 O O . GLU A 1 73 ? -5.245 7.175 1.100 1.00 51.66 73 GLU A O 1
ATOM 583 N N . MET A 1 74 ? -3.732 8.673 0.394 1.00 55.31 74 MET A N 1
ATOM 584 C CA . MET A 1 74 ? -2.554 7.838 0.583 1.00 55.31 74 MET A CA 1
ATOM 585 C C . MET A 1 74 ? -1.693 8.337 1.730 1.00 55.31 74 MET A C 1
ATOM 587 O O . MET A 1 74 ? -1.003 9.351 1.648 1.00 55.31 74 MET A O 1
ATOM 591 N N . PHE A 1 75 ? -1.675 7.552 2.801 1.00 57.66 75 PHE A N 1
ATOM 592 C CA . PHE A 1 75 ? -0.863 7.831 3.979 1.00 57.66 75 PHE A CA 1
ATOM 593 C C . PHE A 1 75 ? 0.518 7.261 3.823 1.00 57.66 75 PHE A C 1
ATOM 595 O O . PHE A 1 75 ? 0.671 6.051 3.796 1.00 57.66 75 PHE A O 1
ATOM 602 N N . LEU A 1 76 ? 1.517 8.132 3.771 1.00 56.03 76 LEU A N 1
ATOM 603 C CA . LEU A 1 76 ? 2.907 7.748 3.589 1.00 56.03 76 LEU A CA 1
ATOM 604 C C . LEU A 1 76 ? 3.625 7.774 4.938 1.00 56.03 76 LEU A C 1
ATOM 606 O O . LEU A 1 76 ? 3.740 8.832 5.551 1.00 56.03 76 LEU A O 1
ATOM 610 N N . LYS A 1 77 ? 4.160 6.641 5.399 1.00 56.47 77 LYS A N 1
ATOM 611 C CA . LYS A 1 77 ? 5.104 6.618 6.530 1.00 56.47 77 LYS A CA 1
ATOM 612 C C . LYS A 1 77 ? 6.518 6.468 5.995 1.00 56.47 77 LYS A C 1
ATOM 614 O O . LYS A 1 77 ? 6.802 5.464 5.367 1.00 56.47 77 LYS A O 1
ATOM 619 N N . GLY A 1 78 ? 7.402 7.427 6.275 1.00 49.97 78 GLY A N 1
ATOM 620 C CA . GLY A 1 78 ? 8.846 7.303 6.062 1.00 49.97 78 GLY A CA 1
ATOM 621 C C . GLY A 1 78 ? 9.579 6.996 7.368 1.00 49.97 78 GLY A C 1
ATOM 622 O O . GLY A 1 78 ? 9.493 7.774 8.318 1.00 49.97 78 GLY A O 1
ATOM 623 N N . SER A 1 79 ? 10.334 5.898 7.436 1.00 44.53 79 SER A N 1
ATOM 624 C CA . SER A 1 79 ? 11.193 5.596 8.589 1.00 44.53 79 SER A CA 1
ATOM 625 C C . SER A 1 79 ? 12.329 6.628 8.697 1.00 44.53 79 SER A C 1
ATOM 627 O O . SER A 1 79 ? 13.341 6.518 8.012 1.00 44.53 79 SER A O 1
ATOM 629 N N . GLY A 1 80 ? 12.151 7.654 9.538 1.00 41.19 80 GLY A N 1
ATOM 630 C CA . GLY A 1 80 ? 13.207 8.596 9.940 1.00 41.19 80 GLY A CA 1
ATOM 631 C C . GLY A 1 80 ? 12.787 10.067 10.025 1.00 41.19 80 GLY A C 1
ATOM 632 O O . GLY A 1 80 ? 13.378 10.823 10.790 1.00 41.19 80 GLY A O 1
ATOM 633 N N . LYS A 1 81 ? 11.736 10.484 9.310 1.00 42.44 81 LYS A N 1
ATOM 634 C CA . LYS A 1 81 ? 11.138 11.822 9.441 1.00 42.44 81 LYS A CA 1
ATOM 635 C C . LYS A 1 81 ? 9.623 11.679 9.472 1.00 42.44 81 LYS A C 1
ATOM 637 O O . LYS A 1 81 ? 9.047 11.034 8.605 1.00 42.44 81 LYS A O 1
ATOM 642 N N . ASN A 1 82 ? 9.004 12.258 10.496 1.00 42.50 82 ASN A N 1
ATOM 643 C CA . ASN A 1 82 ? 7.574 12.208 10.812 1.00 42.50 82 ASN A CA 1
ATOM 644 C C . ASN A 1 82 ? 6.670 12.916 9.774 1.00 42.50 82 ASN A C 1
ATOM 646 O O . ASN A 1 82 ? 5.755 13.628 10.168 1.00 42.50 82 ASN A O 1
ATOM 650 N N . ASN A 1 83 ? 6.888 12.746 8.470 1.00 43.59 83 ASN A N 1
ATOM 651 C CA . ASN A 1 83 ? 5.984 13.295 7.464 1.00 43.59 83 ASN A CA 1
ATOM 652 C C . ASN A 1 83 ? 4.842 12.314 7.237 1.00 43.59 83 ASN A C 1
ATOM 654 O O . ASN A 1 83 ? 4.995 11.353 6.494 1.00 43.59 83 ASN A O 1
ATOM 658 N N . LEU A 1 84 ? 3.718 12.567 7.906 1.00 48.75 84 LEU A N 1
ATOM 659 C CA . LEU A 1 84 ? 2.425 12.068 7.468 1.00 48.75 84 LEU A CA 1
ATOM 660 C C . LEU A 1 84 ? 1.930 13.080 6.430 1.00 48.75 84 LEU A C 1
ATOM 662 O O . LEU A 1 84 ? 1.552 14.194 6.783 1.00 48.75 84 LEU A O 1
ATOM 666 N N . SER A 1 85 ? 2.058 12.748 5.149 1.00 52.31 85 SER A N 1
ATOM 667 C CA . SER A 1 85 ? 1.505 13.584 4.084 1.00 52.31 85 SER A CA 1
ATOM 668 C C . SER A 1 85 ? 0.031 13.235 3.931 1.00 52.31 85 SER A C 1
ATOM 670 O O . SER A 1 85 ? -0.291 12.108 3.571 1.00 52.31 85 SER A O 1
ATOM 672 N N . PHE A 1 86 ? -0.833 14.193 4.268 1.00 49.97 86 PHE A N 1
ATOM 673 C CA . PHE A 1 86 ? -2.260 14.157 3.971 1.00 49.97 86 PHE A CA 1
ATOM 674 C C . PHE A 1 86 ? -2.464 14.907 2.662 1.00 49.97 86 PHE A C 1
ATOM 676 O O . PHE A 1 86 ? -2.015 16.047 2.537 1.00 49.97 86 PHE A O 1
ATOM 683 N N . TYR A 1 87 ? -3.140 14.277 1.717 1.00 49.47 87 TYR A N 1
ATOM 684 C CA . TYR A 1 87 ? -3.650 14.940 0.529 1.00 49.47 87 TYR A CA 1
ATOM 685 C C . TYR A 1 87 ? -5.173 14.932 0.667 1.00 49.47 87 TYR A C 1
ATOM 687 O O . TYR A 1 87 ? -5.786 13.911 0.376 1.00 49.47 87 TYR A O 1
ATOM 695 N N . PRO A 1 88 ? -5.768 15.973 1.278 1.00 38.44 88 PRO A N 1
ATOM 696 C CA . PRO A 1 88 ? -7.217 16.067 1.371 1.00 38.44 88 PRO A CA 1
ATOM 697 C C . PRO A 1 88 ? -7.818 16.383 -0.006 1.00 38.44 88 PRO A C 1
ATOM 699 O O . PRO A 1 88 ? -7.173 17.034 -0.831 1.00 38.44 88 PRO A O 1
ATOM 702 N N . GLU A 1 89 ? -9.057 15.942 -0.219 1.00 37.09 89 GLU A N 1
ATOM 703 C CA . GLU A 1 89 ? -9.925 16.423 -1.303 1.00 37.09 89 GLU A CA 1
ATOM 704 C C . GLU A 1 89 ? -10.034 17.967 -1.270 1.00 37.09 89 GLU A C 1
ATOM 706 O O . GLU A 1 89 ? -9.940 18.553 -0.182 1.00 37.09 89 GLU A O 1
ATOM 711 N N . PRO A 1 90 ? -10.223 18.646 -2.419 1.00 39.47 90 PRO A N 1
ATOM 712 C CA . PRO A 1 90 ? -10.652 20.043 -2.440 1.00 39.47 90 PRO A CA 1
ATOM 713 C C . PRO A 1 90 ? -12.074 20.238 -1.888 1.00 39.47 90 PRO A C 1
ATOM 715 O O . PRO A 1 90 ? -12.930 19.345 -2.081 1.00 39.47 90 PRO A O 1
#